Protein AF-A0ABD5FNR0-F1 (afdb_monomer)

Mean predicted aligned error: 5.24 Å

Sequence (68 aa):
MSNLDNGRNAIKTYMKKNNLTEQAMATAYGVSRTWMQQVLNGSRTGPTANSLVIEIIRDLKIQESEEV

Organism: Enterococcus casseliflavus (NCBI:txid37734)

Structure (mmCIF, N/CA/C/O backbone):
data_AF-A0ABD5FNR0-F1
#
_entry.id   AF-A0ABD5FNR0-F1
#
loop_
_atom_site.group_PDB
_atom_site.id
_atom_site.type_symbol
_atom_site.label_atom_id
_atom_site.label_alt_id
_atom_site.label_comp_id
_atom_site.label_asym_id
_atom_site.label_entity_id
_atom_site.label_seq_id
_atom_site.pdbx_PDB_ins_code
_atom_site.Cartn_x
_atom_site.Cartn_y
_atom_site.Cartn_z
_atom_site.occupancy
_atom_site.B_iso_or_equiv
_atom_site.auth_seq_id
_atom_site.auth_comp_id
_atom_site.auth_asym_id
_atom_site.auth_atom_id
_atom_site.pdbx_PDB_model_num
ATOM 1 N N . MET A 1 1 ? 10.370 15.988 0.450 1.00 45.28 1 MET A N 1
ATOM 2 C CA . MET A 1 1 ? 9.884 14.592 0.540 1.00 45.28 1 MET A CA 1
ATOM 3 C C . MET A 1 1 ? 9.210 14.280 -0.784 1.00 45.28 1 MET A C 1
ATOM 5 O O . MET A 1 1 ? 8.457 15.126 -1.248 1.00 45.28 1 MET A O 1
ATOM 9 N N . SER A 1 2 ? 9.540 13.173 -1.455 1.00 54.66 2 SER A N 1
ATOM 10 C CA . SER A 1 2 ? 8.879 12.830 -2.723 1.00 54.66 2 SER A CA 1
ATOM 11 C C . SER A 1 2 ? 7.408 12.519 -2.457 1.00 54.66 2 SER A C 1
ATOM 13 O O . SER A 1 2 ? 7.113 11.764 -1.535 1.00 54.66 2 SER A O 1
ATOM 15 N N . ASN A 1 3 ? 6.492 13.033 -3.284 1.00 64.56 3 ASN A N 1
ATOM 16 C CA . ASN A 1 3 ? 5.038 12.822 -3.152 1.00 64.56 3 ASN A CA 1
ATOM 17 C C . ASN A 1 3 ? 4.635 11.334 -3.006 1.00 64.56 3 ASN A C 1
ATOM 19 O O . ASN A 1 3 ? 3.609 11.012 -2.416 1.00 64.56 3 ASN A O 1
ATOM 23 N N . LEU A 1 4 ? 5.466 10.405 -3.493 1.00 74.94 4 LEU A N 1
ATOM 24 C CA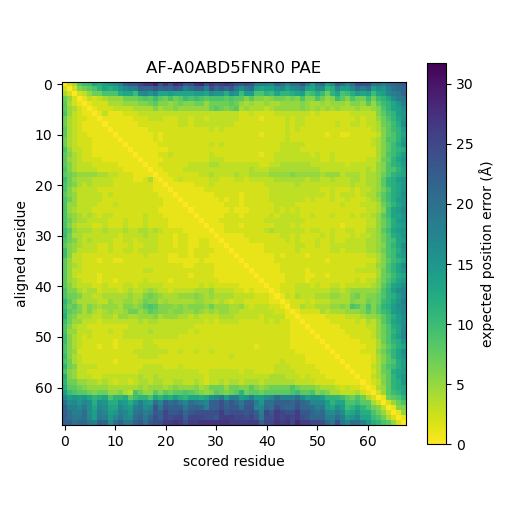 . LEU A 1 4 ? 5.257 8.957 -3.373 1.00 74.94 4 LEU A CA 1
ATOM 25 C C . LEU A 1 4 ? 5.475 8.399 -1.959 1.00 74.94 4 LEU A C 1
ATOM 27 O O . LEU A 1 4 ? 4.843 7.405 -1.607 1.00 74.94 4 LEU A O 1
ATOM 31 N N . ASP A 1 5 ? 6.336 9.006 -1.142 1.00 80.50 5 ASP A N 1
ATOM 32 C CA . ASP A 1 5 ? 6.551 8.553 0.239 1.00 80.50 5 ASP A CA 1
ATOM 33 C C . ASP A 1 5 ? 5.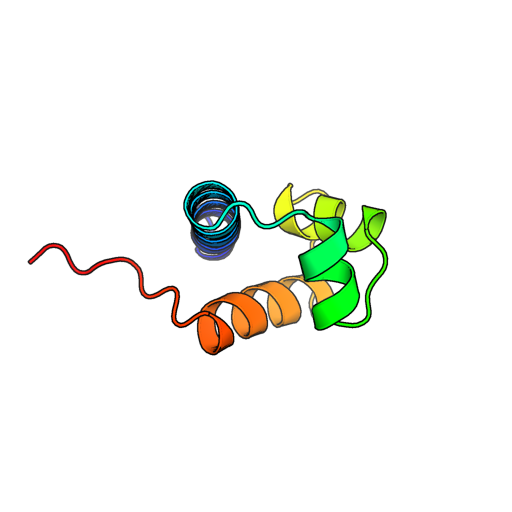356 8.920 1.125 1.00 80.50 5 ASP A C 1
ATOM 35 O O . ASP A 1 5 ? 4.927 8.108 1.950 1.00 80.50 5 ASP A O 1
ATOM 39 N N . ASN A 1 6 ? 4.747 10.084 0.872 1.00 83.88 6 ASN A N 1
ATOM 40 C CA . ASN A 1 6 ? 3.471 10.472 1.473 1.00 83.88 6 ASN A CA 1
ATOM 41 C C . ASN A 1 6 ? 2.371 9.473 1.089 1.00 83.88 6 ASN A C 1
ATOM 43 O O . ASN A 1 6 ? 1.683 8.951 1.966 1.00 83.88 6 ASN A O 1
ATOM 47 N N . GLY A 1 7 ? 2.287 9.104 -0.195 1.00 86.50 7 GLY A N 1
ATOM 48 C CA . GLY A 1 7 ? 1.342 8.097 -0.683 1.00 86.50 7 GLY A CA 1
ATOM 49 C C . GLY A 1 7 ? 1.510 6.723 -0.021 1.00 86.50 7 GLY A C 1
ATOM 50 O O . GLY A 1 7 ? 0.544 6.145 0.477 1.00 86.50 7 GLY A O 1
ATOM 51 N N . ARG A 1 8 ? 2.744 6.210 0.075 1.00 91.19 8 ARG A N 1
ATOM 52 C CA . ARG A 1 8 ? 3.041 4.942 0.773 1.00 91.19 8 ARG A CA 1
ATOM 53 C C . ARG A 1 8 ? 2.609 4.975 2.238 1.00 91.19 8 ARG A C 1
ATOM 55 O O . ARG A 1 8 ? 2.071 3.989 2.746 1.00 91.19 8 ARG A O 1
ATOM 62 N N . ASN A 1 9 ? 2.852 6.088 2.924 1.00 91.06 9 ASN A N 1
ATOM 63 C CA . ASN A 1 9 ? 2.454 6.249 4.319 1.00 91.06 9 ASN A CA 1
ATOM 64 C C . ASN A 1 9 ? 0.932 6.318 4.470 1.00 91.06 9 ASN A C 1
ATOM 66 O O . ASN A 1 9 ? 0.393 5.662 5.361 1.00 91.06 9 ASN A O 1
ATOM 70 N N . ALA A 1 10 ? 0.236 7.013 3.569 1.00 90.25 10 ALA A N 1
ATOM 71 C CA . ALA A 1 10 ? -1.222 7.063 3.553 1.00 90.25 10 ALA A CA 1
ATOM 72 C C . ALA A 1 10 ? -1.835 5.661 3.374 1.00 90.25 10 ALA A C 1
ATOM 74 O O . ALA A 1 10 ? -2.734 5.281 4.128 1.00 90.25 10 ALA A O 1
ATOM 75 N N . ILE A 1 11 ? -1.270 4.839 2.478 1.00 91.88 11 ILE A N 1
ATOM 76 C CA . ILE A 1 11 ? -1.673 3.433 2.308 1.00 91.88 11 ILE A CA 1
ATOM 77 C C . ILE A 1 11 ? -1.476 2.644 3.607 1.00 91.88 11 ILE A C 1
ATOM 79 O O . ILE A 1 11 ? -2.402 1.978 4.066 1.00 91.88 11 ILE A O 1
ATOM 83 N N . LYS A 1 12 ? -0.304 2.736 4.247 1.00 92.88 12 LYS A N 1
ATOM 84 C CA . LYS A 1 12 ? -0.045 2.027 5.516 1.00 92.88 12 LYS A CA 1
ATOM 85 C C . LYS A 1 12 ? -1.015 2.444 6.621 1.00 92.88 12 LYS A C 1
ATOM 87 O O . LYS A 1 12 ? -1.469 1.593 7.386 1.00 92.88 12 LYS A O 1
ATOM 92 N N . THR A 1 13 ? -1.332 3.732 6.718 1.00 92.31 13 THR A N 1
ATOM 93 C CA . THR A 1 13 ? -2.298 4.254 7.694 1.00 92.31 13 THR A CA 1
ATOM 94 C C . THR A 1 13 ? -3.697 3.721 7.416 1.00 92.31 13 THR A C 1
ATOM 96 O O . THR A 1 13 ? -4.354 3.229 8.335 1.00 92.31 13 THR A O 1
ATOM 99 N N . TYR A 1 14 ? -4.130 3.736 6.153 1.00 91.50 14 TYR A N 1
ATOM 100 C CA . TYR A 1 14 ? -5.405 3.153 5.747 1.00 91.50 14 TYR A CA 1
ATOM 101 C C . TYR A 1 14 ? -5.471 1.659 6.078 1.00 91.50 14 TYR A C 1
ATOM 103 O O . TYR A 1 14 ? -6.463 1.196 6.642 1.00 91.50 14 TYR A O 1
ATOM 111 N N . MET A 1 15 ? -4.403 0.909 5.793 1.00 92.50 15 MET A N 1
ATOM 112 C CA . MET A 1 15 ? -4.327 -0.516 6.114 1.00 92.50 15 MET A CA 1
ATOM 113 C C . MET A 1 15 ? -4.481 -0.765 7.614 1.00 92.50 15 MET A C 1
ATOM 115 O O . MET A 1 15 ? -5.283 -1.608 8.007 1.00 92.50 15 MET A O 1
ATOM 119 N N . LYS A 1 16 ? -3.781 0.004 8.459 1.00 92.25 16 LYS A N 1
ATOM 120 C CA . LYS A 1 16 ? -3.914 -0.093 9.921 1.00 92.25 16 LYS A CA 1
ATOM 121 C C . LYS A 1 16 ? -5.329 0.238 10.397 1.00 92.25 16 LYS A C 1
ATOM 123 O O . LYS A 1 16 ? -5.872 -0.501 11.208 1.00 92.25 16 LYS A O 1
ATOM 128 N N . LYS A 1 17 ? -5.940 1.309 9.876 1.00 92.50 17 LYS A N 1
ATOM 129 C CA . LYS A 1 17 ? -7.302 1.734 10.248 1.00 92.50 17 LYS A CA 1
ATOM 130 C C . LYS A 1 17 ? -8.357 0.679 9.905 1.00 92.50 17 LYS A C 1
ATOM 132 O O . LYS A 1 17 ? -9.321 0.522 10.643 1.00 92.50 17 LYS A O 1
ATOM 137 N N . ASN A 1 18 ? -8.162 -0.040 8.802 1.00 90.69 18 ASN A N 1
ATOM 138 C CA . ASN A 1 18 ? -9.105 -1.040 8.302 1.00 90.69 18 ASN A CA 1
ATOM 139 C C . ASN A 1 18 ? -8.695 -2.488 8.634 1.00 90.69 18 ASN A C 1
ATOM 141 O O . ASN A 1 18 ? -9.285 -3.418 8.092 1.00 90.69 18 ASN A O 1
ATOM 145 N N . ASN A 1 19 ? -7.687 -2.700 9.493 1.00 92.12 19 ASN A N 1
ATOM 146 C CA . ASN A 1 19 ? -7.136 -4.025 9.824 1.00 92.12 19 ASN A CA 1
ATOM 147 C C . ASN A 1 19 ? -6.761 -4.878 8.589 1.00 92.12 19 ASN A C 1
ATOM 149 O O . ASN A 1 19 ? -6.870 -6.105 8.600 1.00 92.12 19 ASN A O 1
ATOM 153 N N . LEU A 1 20 ? -6.298 -4.232 7.516 1.00 92.06 20 LEU A N 1
ATOM 154 C CA . LEU A 1 20 ? -5.845 -4.902 6.299 1.00 92.06 20 LEU A CA 1
ATOM 155 C C . LEU A 1 20 ? -4.396 -5.361 6.445 1.00 92.06 20 LEU A C 1
ATOM 157 O O . LEU A 1 20 ? -3.517 -4.618 6.884 1.00 92.06 20 LEU A O 1
ATOM 161 N N . THR A 1 21 ? -4.135 -6.590 6.010 1.00 93.94 21 THR A N 1
ATOM 162 C CA . THR A 1 21 ? -2.785 -7.156 5.990 1.00 93.94 21 THR A CA 1
ATOM 163 C C . THR A 1 21 ? -2.110 -6.908 4.643 1.00 93.94 21 THR A C 1
ATOM 165 O O . THR A 1 21 ? -2.764 -6.806 3.605 1.00 93.94 21 THR A O 1
ATOM 168 N N . GLU A 1 22 ? -0.776 -6.880 4.631 1.00 93.50 22 GLU A N 1
ATOM 169 C CA . GLU A 1 22 ? 0.006 -6.842 3.385 1.00 93.50 22 GLU A CA 1
ATOM 170 C C . GLU A 1 22 ? -0.325 -8.027 2.471 1.00 93.50 22 GLU A C 1
ATOM 172 O O . GLU A 1 22 ? -0.300 -7.883 1.256 1.00 93.50 22 GLU A O 1
ATOM 177 N N . GLN A 1 23 ? -0.676 -9.185 3.043 1.00 94.75 23 GLN A N 1
ATOM 178 C CA . GLN A 1 23 ? -1.103 -10.365 2.290 1.00 94.75 23 GLN A CA 1
ATOM 179 C C . GLN A 1 23 ? -2.439 -10.136 1.573 1.00 94.75 23 GLN A C 1
ATOM 181 O O . GLN A 1 23 ? -2.579 -10.522 0.413 1.00 94.75 23 GLN A O 1
ATOM 186 N N . ALA A 1 24 ? -3.411 -9.509 2.243 1.00 92.88 24 ALA A N 1
ATOM 187 C CA . ALA A 1 24 ? -4.705 -9.189 1.647 1.00 92.88 24 ALA A CA 1
ATOM 188 C C . ALA A 1 24 ? -4.543 -8.189 0.495 1.00 92.88 24 ALA A C 1
ATOM 190 O O . ALA A 1 24 ? -5.048 -8.425 -0.599 1.00 92.88 24 ALA A O 1
ATOM 191 N N . MET A 1 25 ? -3.748 -7.137 0.713 1.00 93.31 25 MET A N 1
ATOM 192 C CA . MET A 1 25 ? -3.398 -6.174 -0.334 1.00 93.31 25 MET A CA 1
ATOM 193 C C . MET A 1 25 ? -2.683 -6.862 -1.500 1.00 93.31 25 MET A C 1
ATOM 195 O O . MET A 1 25 ? -3.060 -6.694 -2.651 1.00 93.31 25 MET A O 1
ATOM 199 N N . ALA A 1 26 ? -1.678 -7.690 -1.220 1.00 95.00 26 ALA A N 1
ATOM 200 C CA . ALA A 1 26 ? -0.945 -8.406 -2.257 1.00 95.00 26 ALA A CA 1
ATOM 201 C C . ALA A 1 26 ? -1.865 -9.308 -3.100 1.00 95.00 26 ALA A C 1
ATOM 203 O O . ALA A 1 26 ? -1.754 -9.329 -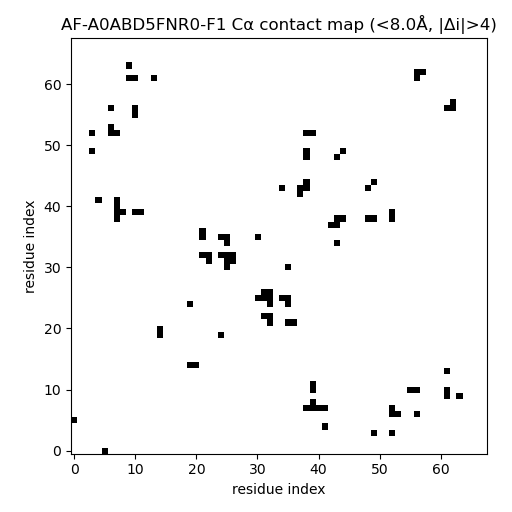4.322 1.00 95.00 26 ALA A O 1
ATOM 204 N N . THR A 1 27 ? -2.826 -9.976 -2.457 1.00 95.31 27 THR A N 1
ATOM 205 C CA . THR A 1 27 ? -3.826 -10.817 -3.132 1.00 95.31 27 THR A CA 1
ATOM 206 C C . THR A 1 27 ? -4.762 -9.989 -4.014 1.00 95.31 27 THR A C 1
ATOM 208 O O . THR A 1 27 ? -5.004 -10.370 -5.154 1.00 95.31 27 THR A O 1
ATOM 211 N N . ALA A 1 28 ? -5.247 -8.844 -3.521 1.00 92.94 28 ALA A N 1
ATOM 212 C CA . ALA A 1 28 ? -6.155 -7.967 -4.263 1.00 92.94 28 ALA A CA 1
ATOM 213 C C . ALA A 1 28 ? -5.519 -7.398 -5.541 1.00 92.94 28 ALA A C 1
ATOM 215 O O . ALA A 1 28 ? -6.175 -7.335 -6.575 1.00 92.94 28 ALA A O 1
ATOM 216 N N . TYR A 1 29 ? -4.234 -7.043 -5.478 1.00 93.38 29 TYR A N 1
ATOM 217 C CA . TYR A 1 29 ? -3.504 -6.447 -6.602 1.00 93.38 29 TYR A CA 1
ATOM 218 C C . TYR A 1 29 ? -2.641 -7.457 -7.380 1.00 93.38 29 TYR A C 1
ATOM 220 O O . TYR A 1 29 ? -1.824 -7.064 -8.207 1.00 93.38 29 TYR A O 1
ATOM 228 N N . GLY A 1 30 ? -2.794 -8.763 -7.127 1.00 94.56 30 GLY A N 1
ATOM 229 C CA . GLY A 1 30 ? -2.143 -9.818 -7.914 1.00 94.56 30 GLY A CA 1
ATOM 230 C C . GLY A 1 30 ? -0.614 -9.866 -7.803 1.00 94.56 30 GLY A C 1
ATOM 231 O O . GLY A 1 30 ? 0.067 -10.262 -8.748 1.00 94.56 30 GLY A O 1
ATOM 232 N N . VAL A 1 31 ? -0.055 -9.469 -6.660 1.00 95.00 31 VAL A N 1
ATOM 233 C CA . VAL A 1 31 ? 1.396 -9.424 -6.416 1.00 95.00 31 VAL A CA 1
ATOM 234 C C . VAL A 1 31 ? 1.793 -10.280 -5.217 1.00 95.00 31 VAL A C 1
ATOM 236 O O . VAL A 1 31 ? 0.958 -10.715 -4.430 1.00 95.00 31 VAL A O 1
ATOM 239 N N . SER A 1 32 ? 3.090 -10.551 -5.049 1.00 96.12 32 SER A N 1
ATOM 240 C CA . SER A 1 32 ? 3.555 -11.279 -3.866 1.00 96.12 32 SER A CA 1
ATOM 241 C C . SER A 1 32 ? 3.557 -10.381 -2.627 1.00 96.12 32 SER A C 1
ATOM 243 O O . SER A 1 32 ? 3.783 -9.171 -2.712 1.00 96.12 32 SER A O 1
ATOM 245 N N . ARG A 1 33 ? 3.364 -10.974 -1.443 1.00 95.31 33 ARG A N 1
ATOM 246 C CA . ARG A 1 33 ? 3.418 -10.245 -0.165 1.00 95.31 33 ARG A CA 1
ATOM 247 C C . ARG A 1 33 ? 4.741 -9.511 0.025 1.00 95.31 33 ARG A C 1
ATOM 249 O O . ARG A 1 33 ? 4.740 -8.341 0.389 1.00 95.31 33 ARG A O 1
ATOM 256 N N . THR A 1 34 ? 5.861 -10.179 -0.250 1.00 94.69 34 THR A N 1
ATOM 257 C CA . THR A 1 34 ? 7.196 -9.575 -0.150 1.00 94.69 34 THR A CA 1
ATOM 258 C C . THR A 1 34 ? 7.338 -8.393 -1.101 1.00 94.69 34 THR A C 1
ATOM 260 O O . THR A 1 34 ? 7.914 -7.376 -0.731 1.00 94.69 34 THR A O 1
ATOM 263 N N . TRP A 1 35 ? 6.782 -8.493 -2.311 1.00 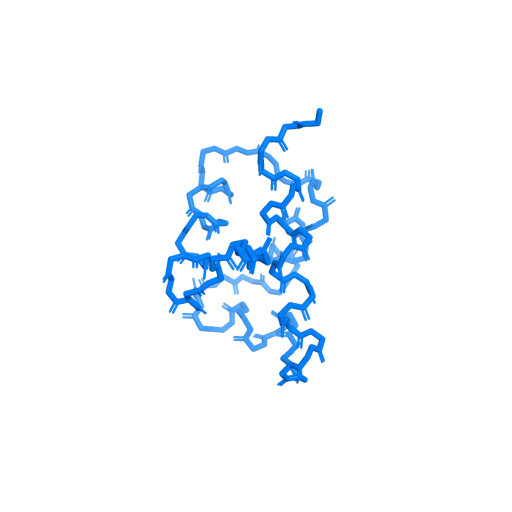94.38 35 TRP A N 1
ATOM 264 C CA . TRP A 1 35 ? 6.800 -7.390 -3.263 1.00 94.38 35 TRP A CA 1
ATOM 265 C C . TRP A 1 35 ? 5.962 -6.207 -2.770 1.00 94.38 35 TRP A C 1
ATOM 267 O O . TRP A 1 35 ? 6.465 -5.088 -2.750 1.00 94.38 35 TRP A O 1
ATOM 277 N N . MET A 1 36 ? 4.740 -6.450 -2.284 1.00 95.25 36 MET A N 1
ATOM 278 C CA . MET A 1 36 ? 3.890 -5.415 -1.680 1.00 95.25 36 MET A CA 1
ATOM 279 C C . MET A 1 36 ? 4.614 -4.715 -0.521 1.00 95.25 36 MET A C 1
ATOM 281 O O . MET A 1 36 ? 4.696 -3.490 -0.483 1.00 95.25 36 MET A O 1
ATOM 285 N N . GLN A 1 37 ? 5.229 -5.486 0.377 1.00 95.00 37 GLN A N 1
ATOM 286 C CA . GLN A 1 37 ? 6.013 -4.951 1.488 1.00 95.00 37 GLN A CA 1
ATOM 287 C C . GLN A 1 37 ? 7.174 -4.065 1.003 1.00 95.00 37 GLN A C 1
ATOM 289 O O . GLN A 1 37 ? 7.366 -2.969 1.529 1.00 95.00 37 GLN A O 1
ATOM 294 N N . GLN A 1 38 ? 7.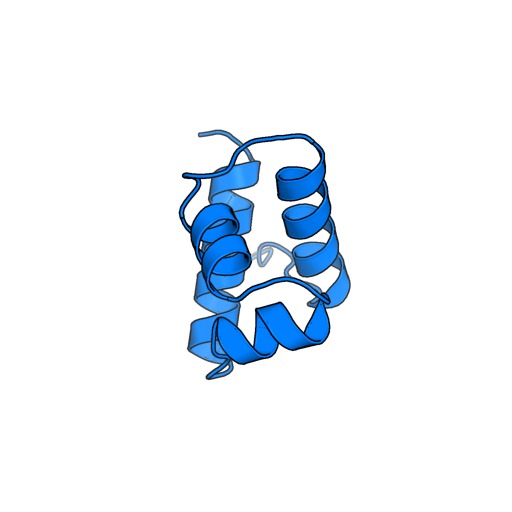913 -4.502 -0.024 1.00 94.19 38 GLN A N 1
ATOM 295 C CA . GLN A 1 38 ? 9.010 -3.736 -0.629 1.00 94.19 38 GLN A CA 1
ATOM 296 C C . GLN A 1 38 ? 8.544 -2.450 -1.333 1.00 94.19 38 GLN A C 1
ATOM 298 O O . GLN A 1 38 ? 9.274 -1.460 -1.397 1.00 94.19 38 GLN A O 1
ATOM 303 N N . VAL A 1 39 ? 7.337 -2.445 -1.896 1.00 94.06 39 VAL A N 1
ATOM 304 C CA . VAL A 1 39 ? 6.757 -1.237 -2.494 1.00 94.06 39 VAL A CA 1
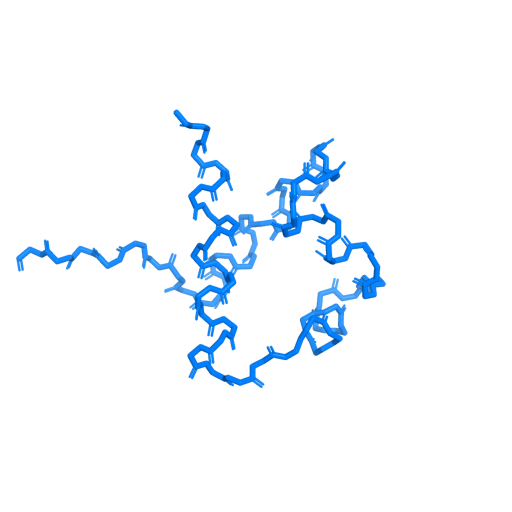ATOM 305 C C . VAL A 1 39 ? 6.346 -0.251 -1.402 1.00 94.06 39 VAL A C 1
ATOM 307 O O . VAL A 1 39 ? 6.671 0.936 -1.490 1.00 94.06 39 VAL A O 1
ATOM 310 N N . LEU A 1 40 ? 5.686 -0.735 -0.345 1.00 92.19 40 LEU A N 1
ATOM 311 C CA . LEU A 1 40 ? 5.217 0.091 0.770 1.00 92.19 40 LEU A CA 1
ATOM 312 C C . LEU A 1 40 ? 6.372 0.648 1.611 1.00 92.19 40 LEU A C 1
ATOM 314 O O . LEU A 1 40 ? 6.298 1.781 2.087 1.00 92.19 40 LEU A O 1
ATOM 318 N N . ASN A 1 41 ? 7.441 -0.116 1.832 1.00 91.31 41 ASN A N 1
ATOM 319 C CA . ASN A 1 41 ? 8.607 0.342 2.595 1.00 91.31 41 ASN A CA 1
ATOM 320 C C . ASN A 1 41 ? 9.566 1.233 1.777 1.00 91.31 41 ASN A C 1
ATOM 322 O O . ASN A 1 41 ? 10.496 1.789 2.352 1.00 91.31 41 ASN A O 1
ATOM 326 N N . GLY A 1 42 ? 9.333 1.385 0.467 1.00 89.12 42 GLY A N 1
ATOM 327 C CA . GLY A 1 42 ? 10.173 2.187 -0.423 1.00 89.12 42 GLY A CA 1
ATOM 328 C C . GLY A 1 42 ? 11.490 1.518 -0.834 1.00 89.12 42 GLY A C 1
ATOM 329 O O . GLY A 1 42 ? 12.294 2.153 -1.505 1.00 89.12 42 GLY A O 1
ATOM 330 N N . SER A 1 43 ? 11.723 0.248 -0.484 1.00 88.88 43 SER A N 1
ATOM 331 C CA . SER A 1 43 ? 12.888 -0.523 -0.946 1.00 88.88 43 SER A CA 1
ATOM 332 C C . SER A 1 43 ? 12.806 -0.865 -2.433 1.00 88.88 43 SER A C 1
ATOM 334 O O . SER A 1 43 ? 13.837 -1.056 -3.074 1.00 88.88 43 SER A O 1
ATOM 336 N N . ARG A 1 44 ? 11.594 -0.947 -2.995 1.00 88.38 44 ARG A N 1
ATOM 337 C CA . ARG A 1 44 ? 11.374 -1.128 -4.430 1.00 88.38 44 ARG A CA 1
ATOM 338 C C . ARG A 1 44 ? 10.802 0.142 -5.035 1.00 88.38 44 ARG A C 1
ATOM 340 O O . ARG A 1 44 ? 9.636 0.483 -4.842 1.00 88.38 44 ARG A O 1
ATOM 347 N N . THR A 1 45 ? 11.646 0.820 -5.799 1.00 80.31 45 THR A N 1
ATOM 348 C CA . THR A 1 45 ? 11.324 2.051 -6.514 1.00 80.31 45 THR A CA 1
ATOM 349 C C . THR A 1 45 ? 11.526 1.809 -8.003 1.00 80.31 45 THR A C 1
ATOM 351 O O . THR A 1 45 ? 12.547 1.297 -8.453 1.00 80.31 45 THR A O 1
ATOM 354 N N . GLY A 1 46 ? 10.495 2.084 -8.786 1.00 88.31 46 GLY A N 1
ATOM 355 C CA . GLY A 1 46 ? 10.495 1.834 -10.221 1.00 88.31 46 GLY A CA 1
ATOM 356 C C . GLY A 1 46 ? 9.112 2.105 -10.799 1.00 88.31 46 GLY A C 1
ATOM 357 O O . GLY A 1 46 ? 8.156 2.204 -10.025 1.00 88.31 46 GLY A O 1
ATOM 358 N N . PRO A 1 47 ? 8.981 2.212 -12.130 1.00 89.69 47 PRO A N 1
ATOM 359 C CA . PRO A 1 47 ? 7.722 2.590 -12.769 1.00 89.69 47 PRO A CA 1
ATOM 360 C C . PRO A 1 47 ? 6.543 1.730 -12.302 1.00 89.69 47 PRO A C 1
ATOM 362 O O . PRO A 1 47 ? 5.557 2.265 -11.816 1.00 89.69 47 PRO A O 1
ATOM 365 N N . THR A 1 48 ? 6.700 0.402 -12.301 1.00 89.94 48 THR A N 1
ATOM 366 C CA . THR A 1 48 ? 5.664 -0.544 -11.852 1.00 89.94 48 THR A CA 1
ATOM 367 C C . THR A 1 48 ? 5.281 -0.366 -10.380 1.00 89.94 48 THR A C 1
ATOM 369 O O . THR A 1 48 ? 4.104 -0.398 -10.039 1.00 89.94 48 THR A O 1
ATOM 372 N N . ALA A 1 49 ? 6.264 -0.161 -9.497 1.00 91.19 49 ALA A N 1
ATOM 373 C CA . ALA A 1 49 ? 6.013 0.034 -8.068 1.00 91.19 49 ALA A CA 1
ATOM 374 C C . ALA A 1 49 ? 5.276 1.354 -7.803 1.00 91.19 49 ALA A C 1
ATOM 376 O O . ALA A 1 49 ? 4.372 1.411 -6.975 1.00 91.19 49 ALA A O 1
ATOM 377 N N . ASN A 1 50 ? 5.643 2.411 -8.528 1.00 90.50 50 ASN A N 1
ATOM 378 C CA . ASN A 1 50 ? 5.008 3.717 -8.401 1.00 90.50 50 ASN A CA 1
ATOM 379 C C . ASN A 1 50 ? 3.580 3.698 -8.963 1.00 90.50 50 ASN A C 1
ATOM 381 O O . ASN A 1 50 ? 2.681 4.250 -8.333 1.00 90.50 50 ASN A O 1
ATOM 385 N N . SER A 1 51 ? 3.360 3.028 -10.099 1.00 91.56 51 SER A N 1
ATOM 386 C CA . SER A 1 51 ? 2.024 2.831 -10.669 1.00 91.56 51 SER A CA 1
ATOM 387 C C . SER A 1 51 ? 1.094 2.121 -9.692 1.00 91.56 51 SER A C 1
ATOM 389 O O . SER A 1 51 ? -0.010 2.607 -9.475 1.00 91.56 51 SER A O 1
ATOM 391 N N . LEU A 1 52 ? 1.565 1.058 -9.033 1.00 92.31 52 LEU A N 1
ATOM 392 C CA . LEU A 1 52 ? 0.777 0.358 -8.019 1.00 92.31 52 LEU A CA 1
ATOM 393 C C . LEU A 1 52 ? 0.385 1.278 -6.854 1.00 92.31 52 LEU A C 1
ATOM 395 O O . LEU A 1 52 ? -0.759 1.272 -6.421 1.00 92.31 52 LEU A O 1
ATOM 399 N N . VAL A 1 53 ? 1.316 2.084 -6.332 1.00 91.19 53 VAL A N 1
ATOM 400 C CA . VAL A 1 53 ? 1.004 3.030 -5.243 1.00 91.19 53 VAL A CA 1
ATOM 401 C C . VAL A 1 53 ? -0.105 3.996 -5.667 1.00 91.19 53 VAL A C 1
ATOM 403 O O . VAL A 1 53 ? -1.031 4.235 -4.897 1.00 91.19 53 VAL A O 1
ATOM 406 N N . ILE A 1 54 ? -0.039 4.518 -6.893 1.00 90.62 54 ILE A N 1
ATOM 407 C CA . ILE A 1 54 ? -1.055 5.430 -7.439 1.00 90.62 54 ILE A CA 1
ATOM 408 C C . ILE A 1 54 ? -2.404 4.718 -7.613 1.00 90.62 54 ILE A C 1
ATOM 410 O O . ILE A 1 54 ? -3.441 5.296 -7.292 1.00 90.62 54 ILE A O 1
ATOM 414 N N . GLU A 1 55 ? -2.392 3.481 -8.103 1.00 91.69 55 GLU A N 1
ATOM 415 C CA . GLU A 1 55 ? -3.582 2.644 -8.275 1.00 91.69 55 GLU A CA 1
ATOM 416 C C . GLU A 1 55 ? -4.266 2.373 -6.932 1.00 91.69 55 GLU A C 1
ATOM 418 O O . GLU A 1 55 ? -5.436 2.700 -6.772 1.00 91.69 55 GLU A O 1
ATOM 423 N N . ILE A 1 56 ? -3.510 1.935 -5.921 1.00 91.81 56 ILE A N 1
ATOM 424 C CA . ILE A 1 56 ? -4.031 1.698 -4.569 1.00 91.81 56 ILE A CA 1
ATOM 425 C C . ILE A 1 56 ? -4.661 2.967 -3.985 1.00 91.81 56 ILE A C 1
ATOM 427 O O . ILE A 1 56 ? -5.740 2.915 -3.394 1.00 91.81 56 ILE A O 1
ATOM 431 N N . ILE A 1 57 ? -3.989 4.111 -4.124 1.00 89.94 57 ILE A N 1
ATOM 432 C CA . ILE A 1 57 ? -4.490 5.397 -3.621 1.00 89.94 57 ILE A CA 1
ATOM 433 C C . ILE A 1 57 ? -5.818 5.761 -4.291 1.00 89.94 57 ILE A C 1
ATOM 435 O O . ILE A 1 57 ? -6.753 6.194 -3.613 1.00 89.94 57 ILE A O 1
ATOM 439 N N . ARG A 1 58 ? -5.911 5.560 -5.609 1.00 89.19 58 ARG A N 1
ATOM 440 C CA . ARG A 1 58 ? -7.119 5.823 -6.393 1.00 89.19 58 ARG A CA 1
ATOM 441 C C . ARG A 1 58 ? -8.264 4.891 -5.994 1.00 89.19 58 ARG A C 1
ATOM 443 O O . ARG A 1 58 ? -9.367 5.374 -5.744 1.00 89.19 58 ARG A O 1
ATOM 450 N N . ASP A 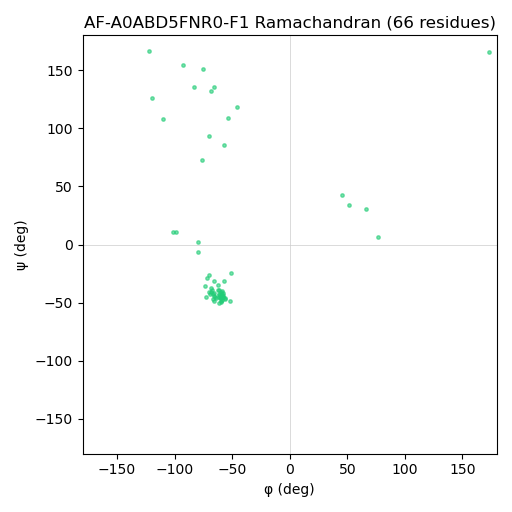1 59 ? -7.998 3.594 -5.904 1.00 89.62 59 ASP A N 1
ATOM 451 C CA . ASP A 1 59 ? -9.009 2.562 -5.661 1.00 89.62 59 ASP A CA 1
ATOM 452 C C . ASP A 1 59 ? -9.572 2.636 -4.245 1.00 89.62 59 ASP A C 1
ATOM 454 O O . ASP A 1 59 ? -10.785 2.582 -4.035 1.00 89.62 59 ASP A O 1
ATOM 458 N N . LEU A 1 60 ? -8.696 2.842 -3.261 1.00 86.56 60 LEU A N 1
ATOM 459 C CA . LEU A 1 60 ? -9.089 2.982 -1.861 1.00 86.56 60 LEU A CA 1
ATOM 460 C C . LEU A 1 60 ? -9.613 4.385 -1.528 1.00 86.56 60 LEU A C 1
ATOM 462 O O . LEU A 1 60 ? -9.933 4.651 -0.368 1.00 86.56 60 LEU A O 1
ATOM 466 N N . LYS A 1 61 ? -9.694 5.276 -2.531 1.00 86.00 61 LYS A N 1
ATOM 467 C CA . LYS A 1 61 ? -10.058 6.693 -2.385 1.00 86.00 61 LYS A CA 1
ATOM 468 C C . LYS A 1 61 ? -9.324 7.339 -1.212 1.00 86.00 61 LYS A C 1
ATOM 470 O O . LYS A 1 61 ? -9.911 8.087 -0.431 1.00 86.00 61 LYS A O 1
ATOM 475 N N . ILE A 1 62 ? -8.033 7.028 -1.089 1.00 80.88 62 ILE A N 1
ATOM 476 C CA . ILE A 1 62 ? -7.142 7.635 -0.102 1.00 80.88 62 ILE A CA 1
ATOM 477 C C . ILE A 1 62 ? -6.816 9.028 -0.636 1.00 80.88 62 ILE A C 1
ATOM 479 O O . ILE A 1 62 ? -5.745 9.287 -1.172 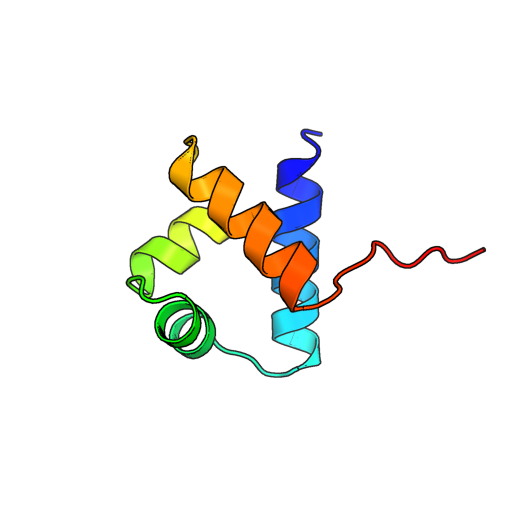1.00 80.88 62 ILE A O 1
ATOM 483 N N . GLN A 1 63 ? -7.793 9.924 -0.570 1.00 67.06 63 GLN A N 1
ATOM 484 C CA . GLN A 1 63 ? -7.509 11.343 -0.645 1.00 67.06 63 GLN A CA 1
ATOM 485 C C . GLN A 1 63 ? -6.767 11.681 0.647 1.00 67.06 63 GLN A C 1
ATOM 487 O O . GLN A 1 63 ? -7.176 11.238 1.725 1.00 67.06 63 GLN A O 1
ATOM 492 N N . GLU A 1 64 ? -5.647 12.406 0.540 1.00 56.41 64 GLU A N 1
ATOM 493 C CA . GLU A 1 64 ? -5.175 13.192 1.679 1.00 56.41 64 GLU A CA 1
ATOM 494 C C . GLU A 1 64 ? -6.417 13.908 2.191 1.00 56.41 64 GLU A C 1
ATOM 496 O O . GLU A 1 64 ? -7.096 14.579 1.414 1.00 56.41 64 GLU A O 1
ATOM 501 N N . SER A 1 65 ? -6.809 13.629 3.432 1.00 44.78 65 SER A N 1
ATOM 502 C CA . SER A 1 65 ? -7.898 14.360 4.044 1.00 44.78 65 SER A CA 1
ATOM 503 C C . SER A 1 65 ? -7.533 15.830 3.922 1.00 44.78 65 SER A C 1
ATOM 505 O O . SER A 1 65 ? -6.602 16.295 4.578 1.00 44.78 65 SER A O 1
ATOM 507 N N . GLU A 1 66 ? -8.247 16.533 3.052 1.00 43.03 66 GLU A N 1
ATOM 508 C CA . GLU A 1 66 ? -8.526 17.943 3.215 1.00 43.03 66 GLU A CA 1
ATOM 509 C C . GLU A 1 66 ? -9.227 18.050 4.578 1.00 43.03 66 GLU A C 1
ATOM 511 O O . GLU A 1 66 ? -10.445 17.938 4.693 1.00 43.03 66 GLU A O 1
ATOM 516 N N . GLU A 1 67 ? -8.438 18.141 5.649 1.00 36.59 67 GLU A N 1
ATOM 517 C CA . GLU A 1 67 ? -8.867 18.922 6.799 1.00 36.59 67 GLU A CA 1
ATOM 518 C C . GLU A 1 67 ? -8.797 20.379 6.335 1.00 36.59 67 GLU A C 1
ATOM 520 O O . GLU A 1 67 ? -7.731 20.999 6.332 1.00 36.59 67 GLU A O 1
ATOM 525 N N . VAL A 1 68 ? -9.941 20.861 5.844 1.00 36.66 68 VAL A N 1
ATOM 526 C CA . VAL A 1 68 ? -10.276 22.284 5.732 1.00 36.66 68 VAL A CA 1
ATOM 527 C C . VAL A 1 68 ? -11.125 22.652 6.937 1.00 36.66 68 VAL A C 1
ATOM 529 O O . VAL A 1 68 ? -12.057 21.871 7.245 1.00 36.66 68 VAL A O 1
#

Secondary structure (DSSP, 8-state):
--HHHHHHHHHHHHHHHTT--HHHHHHHTT--HHHHHHHHTTS--SHHHHHHHHHHHHHTT-------

InterPro domains:
  IPR010982 Lambda repressor-like, DNA-binding domain superfamily [G3DSA:1.10.260.40] (2-52)
  IPR010982 Lambda repressor-like, DNA-binding domain superfamily [SSF47413] (9-52)

pLDDT: mean 85.48, std 14.92, range [36.59, 96.12]

Foldseek 3Di:
DPPLLVLLVLLVVVCVVVVHDLCNVCVVVVHDSVLSVCLSVVVDDDPVSSVSSVVSCVVVVSDPPPPD

Radius of gyration: 11.42 Å; Cα contacts (8 Å, |Δi|>4): 53; chains: 1; bounding box: 23×34×23 Å

Nearest PDB structures (foldseek):
  4ia8-assembly1_B  TM=7.279E-01  e=2.4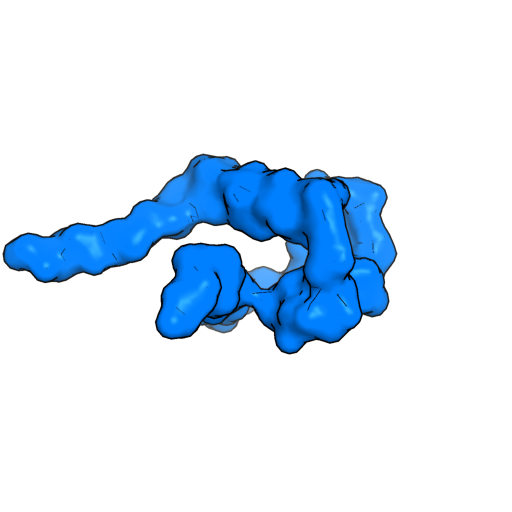35E-01  Enterobacter sp. RFL1396
  3g5g-assembly5_J  TM=7.189E-01  e=3.466E-01  Enterobacter sp. RFL1396
  4pu8-assembly1_B  TM=7.337E-01  e=4.934E-01  Shewanella oneidensis MR-1
  4pu7-assembly1_B  TM=7.310E-01  e=6.623E-01  Shewanella oneidensis MR-1
  1pra-assembly1_A  TM=6.628E-01  e=5.234E-01  Phage 434

Solvent-accessible surface area (backbone atoms only — not comparable to full-atom values): 4029 Å² total; per-residue (Å²): 131,63,72,64,61,57,50,32,49,52,51,52,52,51,27,61,77,68,74,51,49,59,57,57,53,10,60,75,71,76,49,52,42,70,54,43,50,29,38,55,71,60,78,41,80,49,74,71,45,52,51,48,54,54,48,51,34,60,74,69,61,59,62,79,78,79,83,124